Protein AF-A0A4P5VDM8-F1 (afdb_monomer_lite)

Sequence (81 aa):
MSYWQPIETAPKDQIIILYRPNAPWPAIKVAPGKYDNDEYAKKPKPFWEIWLRIWNGKTEARNYEPTHWQPLPEPPVLPTP

Secondary structure (DSSP, 8-state):
-PPPEEGGG--SSS-EEEE-TT-SSHHHHEEEEEEE--TTSSS---EEEETT--SSHHHHHHHS--SEEEEPPPPPPPPP-

Radius of gyration: 14.22 Å; chains: 1; bounding box: 28×34×44 Å

Structure (mmCIF, N/CA/C/O backbone):
data_AF-A0A4P5VDM8-F1
#
_entry.id   AF-A0A4P5VDM8-F1
#
loop_
_atom_site.group_PDB
_atom_site.id
_atom_site.type_symbol
_atom_site.label_atom_id
_atom_site.label_alt_id
_atom_site.label_comp_id
_atom_site.label_asym_id
_atom_site.label_entity_id
_atom_site.label_seq_id
_atom_site.pdbx_PDB_ins_code
_atom_site.Cartn_x
_atom_site.Cartn_y
_atom_site.Cartn_z
_atom_site.occupancy
_atom_site.B_iso_or_equiv
_atom_site.auth_seq_id
_atom_site.auth_comp_id
_atom_site.auth_asym_id
_atom_site.auth_atom_id
_atom_site.pdbx_PDB_model_num
ATOM 1 N N . MET A 1 1 ? 1.727 0.469 -22.985 1.00 50.69 1 MET A N 1
ATOM 2 C CA . MET A 1 1 ? 2.460 1.054 -21.841 1.00 50.69 1 MET A CA 1
ATOM 3 C C . MET A 1 1 ? 1.463 1.229 -20.714 1.00 50.69 1 MET A C 1
ATOM 5 O O . MET A 1 1 ? 0.458 1.891 -20.931 1.00 50.69 1 MET A O 1
ATOM 9 N N . SER A 1 2 ? 1.670 0.574 -19.571 1.00 64.50 2 SER A N 1
ATOM 10 C CA . SER A 1 2 ? 0.816 0.808 -18.403 1.00 64.50 2 SER A CA 1
ATOM 11 C C . SER A 1 2 ? 1.227 2.144 -17.790 1.00 64.50 2 SER A C 1
ATOM 13 O O . SER A 1 2 ? 2.406 2.342 -17.494 1.00 64.50 2 SER A O 1
ATOM 15 N N . TYR A 1 3 ? 0.286 3.075 -17.659 1.00 85.25 3 TYR A N 1
ATOM 16 C CA . TYR A 1 3 ? 0.500 4.363 -17.002 1.00 85.25 3 TYR A CA 1
ATOM 17 C C . TYR A 1 3 ? -0.014 4.274 -15.570 1.00 85.25 3 TYR A C 1
ATOM 19 O O . TYR A 1 3 ? -1.024 3.623 -15.311 1.00 85.25 3 TYR A O 1
ATOM 27 N N . TRP A 1 4 ? 0.707 4.886 -14.636 1.00 93.19 4 TRP A N 1
ATOM 28 C CA . TRP A 1 4 ? 0.241 5.035 -13.262 1.00 93.19 4 TRP A CA 1
ATOM 29 C C . TRP A 1 4 ? -1.037 5.874 -13.244 1.00 93.19 4 TRP A C 1
ATOM 31 O O . TRP A 1 4 ? -1.072 6.954 -13.832 1.00 93.19 4 TRP A O 1
ATOM 41 N N . GLN A 1 5 ? -2.078 5.372 -12.585 1.00 95.38 5 GLN A N 1
ATOM 42 C CA . GLN A 1 5 ? -3.367 6.048 -12.447 1.00 95.38 5 GLN A CA 1
ATOM 43 C C . GLN A 1 5 ? -3.557 6.567 -11.016 1.00 95.38 5 GLN A C 1
ATOM 45 O O . GLN A 1 5 ? -2.998 5.963 -10.098 1.00 95.38 5 GLN A O 1
ATOM 50 N N . PRO A 1 6 ? -4.329 7.647 -10.795 1.00 96.00 6 PRO A N 1
ATOM 51 C CA . PRO A 1 6 ? -4.657 8.128 -9.452 1.00 96.00 6 PRO A CA 1
ATOM 52 C C . PRO A 1 6 ? -5.308 7.037 -8.598 1.00 96.00 6 PRO A C 1
ATOM 54 O O . PRO A 1 6 ? -6.127 6.262 -9.091 1.00 96.00 6 PRO A 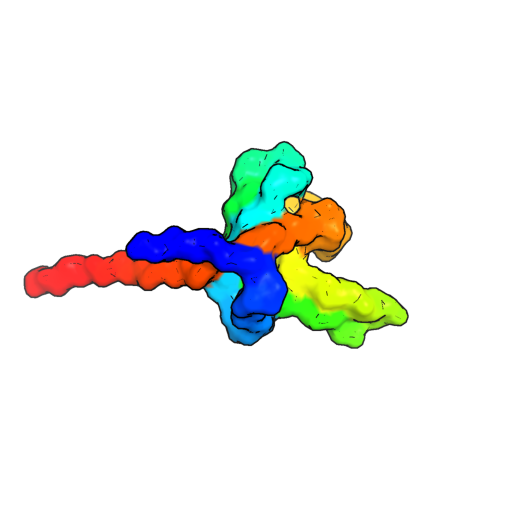O 1
ATOM 57 N N . ILE A 1 7 ? -4.952 6.955 -7.316 1.00 95.44 7 ILE A N 1
ATOM 58 C CA . ILE A 1 7 ? -5.439 5.890 -6.426 1.00 95.44 7 ILE A CA 1
ATOM 59 C C . ILE A 1 7 ? -6.967 5.892 -6.245 1.00 95.44 7 ILE A C 1
ATOM 61 O O . ILE A 1 7 ? -7.559 4.851 -5.974 1.00 95.44 7 ILE A O 1
ATOM 65 N N . GLU A 1 8 ? -7.630 7.033 -6.428 1.00 94.81 8 GLU A N 1
ATOM 66 C CA . GLU A 1 8 ? -9.081 7.177 -6.297 1.00 94.81 8 GLU A CA 1
ATOM 67 C C . GLU A 1 8 ? -9.850 6.405 -7.378 1.00 94.81 8 GLU A C 1
ATOM 69 O O . GLU A 1 8 ? -11.010 6.052 -7.164 1.00 94.81 8 GLU A O 1
ATOM 74 N N . THR A 1 9 ? -9.211 6.114 -8.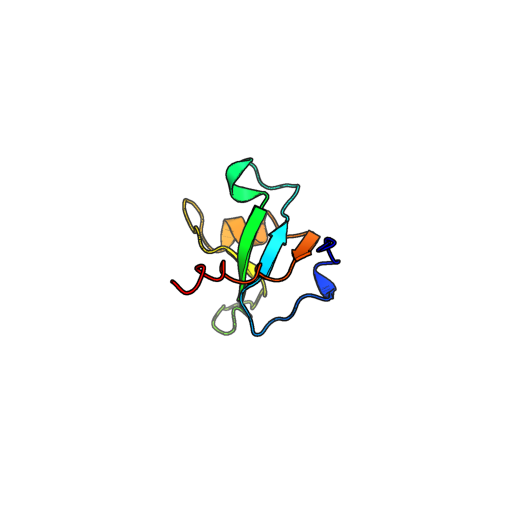519 1.00 95.62 9 THR A N 1
ATOM 75 C CA . THR A 1 9 ? -9.801 5.338 -9.622 1.00 95.62 9 THR A CA 1
ATOM 76 C C . THR A 1 9 ? -9.540 3.839 -9.505 1.00 95.62 9 THR A C 1
ATOM 78 O O . THR A 1 9 ? -9.939 3.073 -10.383 1.00 95.62 9 THR A O 1
ATOM 81 N N . ALA A 1 10 ? -8.845 3.411 -8.450 1.00 94.62 10 ALA A N 1
ATOM 82 C CA . ALA A 1 10 ? -8.417 2.035 -8.307 1.00 94.62 10 ALA A CA 1
ATOM 83 C C . ALA A 1 10 ? -9.597 1.071 -8.083 1.00 94.62 10 ALA A C 1
ATOM 85 O O . ALA A 1 10 ? -10.473 1.342 -7.254 1.00 94.62 10 ALA A O 1
ATOM 86 N N . PRO A 1 11 ? -9.602 -0.087 -8.764 1.00 94.38 11 PRO A N 1
ATOM 87 C CA . PRO A 1 11 ? -10.593 -1.127 -8.544 1.00 94.38 11 PRO A CA 1
ATOM 88 C C . PRO A 1 11 ? -10.372 -1.766 -7.171 1.00 94.38 11 PRO A C 1
ATOM 90 O O . PRO A 1 11 ? -9.262 -2.161 -6.810 1.00 94.38 11 PRO A O 1
ATOM 93 N N . LYS A 1 12 ? -11.444 -1.821 -6.380 1.00 93.94 12 LYS A N 1
ATOM 94 C CA . LYS A 1 12 ? -11.429 -2.234 -4.965 1.00 93.94 12 LYS A CA 1
ATOM 95 C C . LYS A 1 12 ? -11.658 -3.734 -4.765 1.00 93.94 12 LYS A C 1
ATOM 97 O O . LYS A 1 12 ? -11.590 -4.223 -3.644 1.00 93.94 12 LYS A O 1
ATOM 102 N N . ASP A 1 13 ? -11.944 -4.444 -5.845 1.00 93.00 13 ASP A N 1
ATOM 103 C CA . ASP A 1 13 ? -12.335 -5.849 -5.914 1.00 93.00 13 ASP A CA 1
ATOM 104 C C . ASP A 1 13 ? -11.222 -6.768 -6.444 1.00 93.00 13 ASP A C 1
ATOM 106 O O . ASP A 1 13 ? -11.408 -7.981 -6.514 1.00 93.00 13 ASP A O 1
ATOM 110 N N . GLN A 1 14 ? -10.044 -6.225 -6.770 1.00 92.06 14 GLN A N 1
ATOM 111 C CA . GLN A 1 14 ? -8.920 -7.000 -7.297 1.00 92.06 14 GLN A CA 1
ATOM 112 C C . GLN A 1 14 ? -7.571 -6.606 -6.686 1.00 92.06 14 GLN A C 1
ATOM 114 O O . GLN A 1 14 ? -7.430 -5.588 -6.004 1.00 92.06 14 GLN A O 1
ATOM 119 N N . ILE A 1 15 ? -6.558 -7.438 -6.943 1.00 92.81 15 ILE A N 1
ATOM 120 C CA . ILE A 1 15 ? -5.170 -7.145 -6.582 1.00 92.81 15 ILE A CA 1
ATOM 121 C C . ILE A 1 15 ? -4.574 -6.227 -7.649 1.00 92.81 15 ILE A C 1
ATOM 123 O O . ILE A 1 15 ? -4.648 -6.511 -8.844 1.00 92.81 15 ILE A O 1
ATOM 127 N N . ILE A 1 16 ? -3.952 -5.142 -7.203 1.00 94.00 16 ILE A N 1
ATOM 128 C CA . ILE A 1 16 ? -3.317 -4.137 -8.056 1.00 94.00 16 ILE A CA 1
ATOM 129 C C . ILE A 1 16 ? -1.902 -3.840 -7.576 1.00 94.00 16 ILE A C 1
ATOM 131 O O . ILE A 1 16 ? -1.534 -4.157 -6.445 1.00 94.00 16 ILE A O 1
ATOM 135 N N . ILE A 1 17 ? -1.104 -3.202 -8.425 1.00 93.88 17 ILE A N 1
ATOM 136 C CA . ILE A 1 17 ? 0.186 -2.640 -8.032 1.00 93.88 17 ILE A CA 1
ATOM 137 C C . ILE A 1 17 ? -0.052 -1.242 -7.466 1.00 93.88 17 ILE A C 1
ATOM 139 O O . ILE A 1 17 ? -0.694 -0.415 -8.10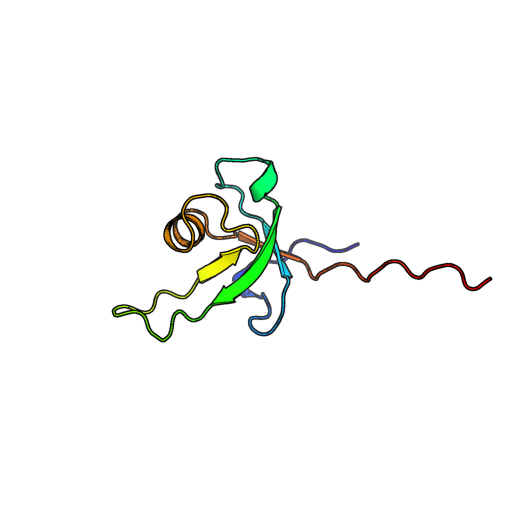3 1.00 93.88 17 ILE A O 1
ATOM 143 N N . LEU A 1 18 ? 0.493 -0.970 -6.286 1.00 94.06 18 LEU A N 1
ATOM 144 C CA . LEU A 1 18 ? 0.373 0.296 -5.573 1.00 94.06 18 LEU A CA 1
ATOM 145 C C . LEU A 1 18 ? 1.698 1.052 -5.586 1.00 94.06 18 LEU A C 1
ATOM 147 O O . LEU A 1 18 ? 2.754 0.447 -5.389 1.00 94.06 18 LEU A O 1
ATOM 151 N N . TYR A 1 19 ? 1.633 2.375 -5.721 1.00 93.75 19 TYR A N 1
ATOM 152 C CA . TYR A 1 19 ? 2.771 3.275 -5.557 1.00 93.75 19 TYR A CA 1
ATOM 153 C C . TYR A 1 19 ? 2.620 4.145 -4.310 1.00 93.75 19 TYR A C 1
ATOM 155 O O . TYR A 1 19 ? 1.669 4.914 -4.181 1.00 93.75 19 TYR A O 1
ATOM 163 N N . ARG A 1 20 ? 3.590 4.043 -3.399 1.00 91.50 20 ARG A N 1
ATOM 164 C CA . ARG A 1 20 ? 3.644 4.729 -2.103 1.00 91.50 20 ARG A CA 1
ATOM 165 C C . ARG A 1 20 ? 4.905 5.593 -2.025 1.00 91.50 20 ARG A C 1
ATOM 167 O O . ARG A 1 20 ? 5.932 5.126 -1.528 1.00 91.50 20 ARG A O 1
ATOM 174 N N . PRO A 1 21 ? 4.867 6.849 -2.495 1.00 91.69 21 PRO A N 1
ATOM 175 C CA . PRO A 1 21 ? 6.062 7.693 -2.573 1.00 91.69 21 PRO A CA 1
ATOM 176 C C . PRO A 1 21 ? 6.691 7.969 -1.199 1.00 91.69 21 PRO A C 1
ATOM 178 O O . PRO A 1 21 ? 7.916 8.054 -1.092 1.00 91.69 21 PRO A O 1
ATOM 181 N N . ASN A 1 22 ? 5.856 8.033 -0.157 1.00 90.75 22 ASN A N 1
ATOM 182 C CA . ASN A 1 22 ? 6.252 8.349 1.217 1.00 90.75 22 ASN A CA 1
ATOM 183 C C . ASN A 1 22 ? 6.731 7.132 2.018 1.00 90.75 22 ASN A C 1
ATOM 185 O O . ASN A 1 22 ? 7.092 7.280 3.184 1.00 90.75 22 ASN A O 1
ATOM 189 N N . ALA A 1 23 ? 6.711 5.930 1.435 1.00 87.62 23 ALA A N 1
ATOM 190 C CA . ALA A 1 23 ? 7.115 4.738 2.161 1.00 87.62 23 ALA A CA 1
ATOM 191 C C . ALA A 1 23 ? 8.631 4.757 2.465 1.00 87.62 23 ALA A C 1
ATOM 193 O O . ALA A 1 23 ? 9.425 5.132 1.593 1.00 87.62 23 ALA A O 1
ATOM 194 N N . PRO A 1 24 ? 9.048 4.339 3.677 1.00 87.06 24 PRO A N 1
ATOM 195 C CA . PRO A 1 24 ? 10.417 4.515 4.163 1.00 87.06 24 PRO A CA 1
ATOM 196 C C . PRO A 1 24 ? 11.437 3.649 3.420 1.00 87.06 24 PRO A C 1
ATOM 198 O O . PRO A 1 24 ? 12.599 4.032 3.315 1.00 87.06 24 PRO A O 1
ATOM 201 N N . TRP A 1 25 ? 11.013 2.507 2.867 1.00 83.50 25 TRP A N 1
ATOM 202 C CA . TRP A 1 25 ? 11.910 1.579 2.179 1.00 83.50 25 TRP A CA 1
ATOM 203 C C . TRP A 1 25 ? 11.657 1.567 0.666 1.00 83.50 25 TRP A C 1
ATOM 205 O O . TRP A 1 25 ? 10.509 1.421 0.240 1.00 83.50 25 TRP A O 1
ATOM 215 N N . PRO A 1 26 ? 12.702 1.645 -0.180 1.00 83.50 26 PRO A N 1
ATOM 216 C CA . PRO A 1 26 ? 12.546 1.569 -1.635 1.00 83.50 26 PRO A CA 1
ATOM 217 C C . PRO A 1 26 ? 11.786 0.320 -2.098 1.00 83.50 26 PRO A C 1
ATOM 219 O O . PRO A 1 26 ? 10.913 0.419 -2.955 1.00 83.50 26 PRO A O 1
ATOM 222 N N . ALA A 1 27 ? 12.044 -0.828 -1.462 1.00 80.44 27 ALA A N 1
ATOM 223 C CA . ALA A 1 27 ? 11.418 -2.114 -1.779 1.00 80.44 27 ALA A CA 1
ATOM 224 C C . ALA A 1 27 ? 9.899 -2.155 -1.539 1.00 80.44 27 ALA A C 1
ATOM 226 O O . ALA A 1 27 ? 9.229 -3.058 -2.026 1.00 80.44 27 ALA A O 1
ATOM 227 N N . ILE A 1 28 ? 9.347 -1.194 -0.792 1.00 81.25 28 ILE A N 1
ATOM 228 C CA . ILE A 1 28 ? 7.912 -1.124 -0.503 1.00 81.25 28 ILE A CA 1
ATOM 229 C C . ILE A 1 28 ? 7.240 0.066 -1.204 1.00 81.25 28 ILE A C 1
ATOM 231 O O . ILE A 1 28 ? 6.016 0.191 -1.151 1.00 81.25 28 ILE A O 1
ATOM 235 N N . LYS A 1 29 ? 8.001 0.928 -1.893 1.00 89.75 29 LYS A N 1
ATOM 236 C CA . LYS A 1 29 ? 7.426 2.041 -2.666 1.00 89.75 29 LYS A CA 1
ATOM 237 C C . LYS A 1 29 ? 6.543 1.551 -3.803 1.00 89.75 29 LYS A C 1
ATOM 239 O O . LYS A 1 29 ? 5.593 2.241 -4.146 1.00 89.75 29 LYS A O 1
ATOM 244 N N . VAL A 1 30 ? 6.830 0.372 -4.350 1.00 91.44 30 VAL A N 1
ATOM 245 C CA . VAL A 1 30 ? 5.991 -0.313 -5.334 1.00 91.44 30 VAL A CA 1
ATOM 246 C C . VAL A 1 30 ? 5.716 -1.718 -4.821 1.00 91.44 30 VAL A C 1
ATOM 248 O O .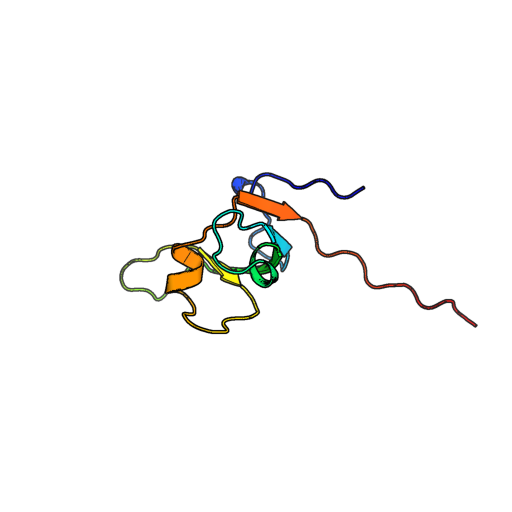 VAL A 1 30 ? 6.655 -2.471 -4.580 1.00 91.44 30 VAL A O 1
ATOM 251 N N . ALA A 1 31 ? 4.449 -2.065 -4.607 1.00 90.06 31 ALA A N 1
ATOM 252 C CA . ALA A 1 31 ? 4.076 -3.387 -4.107 1.00 90.06 31 ALA A CA 1
ATOM 253 C C . ALA A 1 31 ? 2.664 -3.784 -4.557 1.00 90.06 31 ALA A C 1
ATOM 255 O O . ALA A 1 31 ? 1.809 -2.906 -4.686 1.00 90.06 31 ALA A O 1
A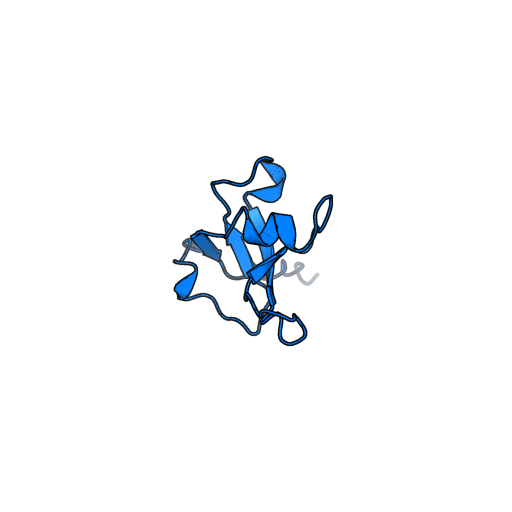TOM 256 N N . PRO A 1 32 ? 2.386 -5.086 -4.748 1.00 91.44 32 PRO A N 1
ATOM 257 C CA . PRO A 1 32 ? 1.022 -5.557 -4.916 1.00 91.44 32 PRO A CA 1
ATOM 258 C C . PRO A 1 32 ? 0.220 -5.361 -3.623 1.00 91.44 32 PRO A C 1
ATOM 260 O O . PRO A 1 32 ? 0.733 -5.536 -2.508 1.00 91.44 32 PRO A O 1
ATOM 263 N N . GLY A 1 33 ? -1.053 -5.017 -3.777 1.00 91.12 33 GLY A N 1
ATOM 264 C CA . GLY A 1 33 ? -1.973 -4.833 -2.668 1.00 91.12 33 GLY A CA 1
ATOM 265 C C . GLY A 1 33 ? -3.434 -4.979 -3.063 1.00 91.12 33 GLY A C 1
ATOM 266 O O . GLY A 1 33 ? -3.773 -5.088 -4.241 1.00 91.12 33 GLY A O 1
ATOM 267 N N . LYS A 1 34 ? -4.293 -5.001 -2.047 1.00 92.12 34 LYS A N 1
ATOM 268 C CA . LYS A 1 34 ? -5.749 -5.116 -2.169 1.00 92.12 34 LYS A CA 1
ATOM 269 C C . LYS A 1 34 ? -6.425 -4.075 -1.290 1.00 92.12 34 LYS A C 1
ATOM 271 O O . LYS A 1 34 ? -5.868 -3.662 -0.272 1.00 92.12 34 LYS A O 1
ATOM 276 N N . TYR A 1 35 ? -7.624 -3.661 -1.664 1.00 91.25 35 TYR A N 1
ATOM 277 C CA . TYR A 1 35 ? -8.414 -2.781 -0.818 1.00 91.25 35 TYR A CA 1
ATOM 278 C C . TYR A 1 35 ? -9.000 -3.566 0.360 1.00 91.25 35 TYR A C 1
ATOM 280 O O . TYR A 1 35 ? -9.522 -4.666 0.181 1.00 91.25 35 TYR A O 1
ATOM 288 N N . ASP A 1 36 ? -8.911 -3.005 1.563 1.00 89.25 36 ASP A N 1
ATOM 289 C CA . ASP A 1 36 ? -9.557 -3.528 2.765 1.00 89.25 36 ASP A CA 1
ATOM 290 C C . ASP A 1 36 ? -10.485 -2.441 3.326 1.00 89.25 36 ASP A C 1
ATOM 292 O O . ASP A 1 36 ? -10.051 -1.332 3.658 1.00 89.25 36 ASP A O 1
ATOM 296 N N . ASN A 1 37 ? -11.781 -2.758 3.411 1.00 86.06 37 ASN A N 1
ATOM 297 C CA . ASN A 1 37 ? -12.804 -1.875 3.977 1.00 86.06 37 ASN A CA 1
ATOM 298 C C . ASN A 1 37 ? -12.707 -1.743 5.505 1.00 86.06 37 ASN A C 1
ATOM 300 O O . ASN A 1 37 ? -13.353 -0.871 6.083 1.00 86.06 37 ASN A O 1
ATOM 304 N N . ASP A 1 38 ? -11.904 -2.589 6.155 1.00 83.75 38 ASP A N 1
ATOM 305 C CA . ASP A 1 38 ? -11.700 -2.653 7.600 1.00 83.75 38 ASP A CA 1
ATOM 306 C C . ASP A 1 38 ? -13.020 -2.709 8.390 1.00 83.75 38 ASP A C 1
ATOM 308 O O . ASP A 1 38 ? -13.174 -2.068 9.430 1.00 83.75 38 ASP A O 1
ATOM 312 N N . GLU A 1 39 ? -13.989 -3.475 7.878 1.00 83.62 39 GLU A N 1
ATOM 313 C CA . GLU A 1 39 ? -15.393 -3.467 8.324 1.00 83.62 39 GLU A CA 1
ATOM 314 C C . GLU A 1 39 ? -15.586 -3.864 9.797 1.00 83.62 39 GLU A C 1
ATOM 316 O O . GLU A 1 39 ? -16.528 -3.421 10.450 1.00 83.62 39 GLU A O 1
ATOM 321 N N . TYR A 1 40 ? -14.663 -4.655 10.348 1.00 77.88 40 TYR A N 1
ATOM 322 C CA . TYR A 1 40 ? -14.712 -5.138 11.730 1.00 77.88 40 TYR A CA 1
ATOM 323 C C . TYR A 1 40 ? -13.981 -4.232 12.732 1.00 77.88 40 TYR A C 1
ATOM 325 O O . TYR A 1 40 ? -13.907 -4.552 13.922 1.00 77.88 40 TYR A O 1
ATOM 333 N N . ALA A 1 41 ? -13.395 -3.116 12.295 1.00 78.50 41 ALA A N 1
ATOM 334 C CA . ALA A 1 41 ? -12.724 -2.205 13.211 1.00 78.50 41 ALA A CA 1
ATOM 335 C C . ALA A 1 41 ? -13.718 -1.324 13.974 1.00 78.50 41 ALA A C 1
ATOM 337 O O . ALA A 1 41 ? -14.684 -0.812 13.419 1.00 78.50 41 ALA A O 1
ATOM 338 N N . LYS A 1 42 ? -13.414 -1.042 15.253 1.00 76.94 42 LYS A N 1
ATOM 339 C CA . LYS A 1 42 ? -14.200 -0.117 16.103 1.00 76.94 42 LYS A CA 1
ATOM 340 C C . LYS A 1 42 ? -14.393 1.271 15.471 1.00 76.94 42 LYS A C 1
ATOM 342 O O . LYS A 1 42 ? -15.332 1.979 15.816 1.00 76.94 42 LYS A O 1
ATOM 347 N N . LYS A 1 43 ? -13.469 1.670 14.594 1.00 76.00 43 LYS A N 1
ATOM 348 C CA . LYS A 1 43 ? -13.552 2.841 13.720 1.00 76.00 43 LYS A CA 1
ATOM 349 C C . LYS A 1 43 ? -13.045 2.402 12.344 1.00 76.00 43 LYS A C 1
ATOM 351 O O . LYS A 1 43 ? -11.822 2.367 12.176 1.00 76.00 43 LYS A O 1
ATOM 356 N N . PRO A 1 44 ? -13.935 2.019 11.411 1.00 71.75 44 PRO A N 1
ATOM 357 C CA . PRO A 1 44 ? -13.531 1.598 10.078 1.00 71.75 44 PRO A CA 1
ATOM 358 C C . PRO A 1 44 ? -12.728 2.717 9.425 1.00 71.75 44 PRO A C 1
ATOM 360 O O . PRO A 1 44 ? -13.218 3.833 9.250 1.00 71.75 44 PRO A O 1
ATOM 363 N N . LYS A 1 45 ? -11.464 2.436 9.114 1.00 79.69 45 LYS A N 1
ATOM 364 C CA . LYS A 1 45 ? -10.649 3.307 8.270 1.00 79.69 45 LYS A CA 1
ATOM 365 C C . LYS A 1 45 ? -10.166 2.444 7.114 1.00 79.69 45 LYS A C 1
ATOM 367 O O . LYS A 1 45 ? -9.204 1.694 7.340 1.00 79.69 45 LYS A O 1
ATOM 372 N N . PRO A 1 46 ? -10.833 2.515 5.945 1.00 80.81 46 PRO A N 1
ATOM 373 C CA . PRO A 1 46 ? -10.446 1.721 4.796 1.00 80.81 46 PRO A CA 1
ATOM 374 C C . PRO A 1 46 ? -9.008 2.050 4.420 1.00 80.81 46 PRO A C 1
ATOM 376 O O . PRO A 1 46 ? -8.550 3.181 4.596 1.00 80.81 46 PRO A O 1
ATOM 379 N N . PHE A 1 47 ? -8.283 1.050 3.946 1.00 86.38 47 PHE A N 1
ATOM 380 C CA . PHE A 1 47 ? -6.880 1.204 3.601 1.00 86.38 47 PHE A CA 1
ATOM 381 C C . PHE A 1 47 ? -6.499 0.232 2.490 1.00 86.38 47 PHE A C 1
ATOM 383 O O . PHE A 1 47 ? -7.145 -0.790 2.267 1.00 86.38 47 PHE A O 1
ATOM 390 N N . TRP A 1 48 ? -5.423 0.561 1.789 1.00 88.44 48 TRP A N 1
ATOM 391 C CA . TRP A 1 48 ? -4.816 -0.353 0.836 1.00 88.44 48 TRP A CA 1
ATOM 392 C C . TRP A 1 48 ? -3.855 -1.274 1.573 1.00 88.44 48 TRP A C 1
ATOM 394 O O . TRP A 1 48 ? -2.797 -0.854 2.044 1.00 88.44 48 TRP A O 1
ATOM 404 N N . GLU A 1 49 ? -4.242 -2.536 1.706 1.00 85.56 49 GLU A N 1
ATOM 405 C CA . GLU A 1 49 ? -3.409 -3.559 2.306 1.00 85.56 49 GLU A CA 1
ATOM 406 C C . GLU A 1 49 ? -2.297 -3.965 1.337 1.00 85.56 49 GLU A C 1
ATOM 408 O O . GLU A 1 49 ? -2.551 -4.297 0.181 1.00 85.56 49 GLU A O 1
ATOM 413 N N . ILE A 1 50 ? -1.062 -4.000 1.833 1.00 83.50 50 ILE A N 1
ATOM 414 C CA . ILE A 1 50 ? 0.091 -4.496 1.083 1.00 83.50 50 ILE A CA 1
ATOM 415 C C . ILE A 1 50 ? 0.424 -5.935 1.441 1.00 83.50 50 ILE A C 1
ATOM 417 O O . ILE A 1 50 ? 0.424 -6.321 2.610 1.00 83.50 50 ILE A O 1
ATOM 421 N N . TRP A 1 51 ? 0.777 -6.713 0.421 1.00 71.56 51 TRP A N 1
ATOM 422 C CA . TRP A 1 51 ? 0.958 -8.156 0.566 1.00 71.56 51 TRP A CA 1
ATOM 423 C C . TRP A 1 51 ? 2.104 -8.536 1.503 1.00 71.56 51 TRP A C 1
ATOM 425 O O . TRP A 1 51 ? 2.052 -9.547 2.193 1.00 71.56 51 TRP A O 1
ATOM 435 N N . LEU A 1 52 ? 3.129 -7.690 1.570 1.00 64.12 52 LEU A N 1
ATOM 436 C CA . LEU A 1 52 ? 4.353 -8.027 2.270 1.00 64.12 52 LEU A CA 1
ATOM 437 C C . LEU A 1 52 ? 4.252 -7.929 3.804 1.00 64.12 52 LEU A C 1
ATOM 439 O O . LEU A 1 52 ? 5.053 -8.584 4.446 1.00 64.12 52 LEU A O 1
ATOM 443 N N . ARG A 1 53 ? 3.299 -7.190 4.410 1.00 65.81 53 ARG A N 1
ATOM 444 C CA . ARG A 1 53 ? 3.070 -7.051 5.883 1.00 65.81 53 ARG A CA 1
ATOM 445 C C . ARG A 1 53 ? 4.322 -7.152 6.804 1.00 65.81 53 ARG A C 1
ATOM 447 O O . ARG A 1 53 ? 4.191 -7.563 7.952 1.00 65.81 53 ARG A O 1
ATOM 454 N N . ILE A 1 54 ? 5.520 -6.769 6.343 1.00 58.09 54 ILE A N 1
ATOM 455 C CA . ILE A 1 54 ? 6.775 -7.334 6.888 1.00 58.09 54 ILE A CA 1
ATOM 456 C C . ILE A 1 54 ? 7.051 -6.839 8.320 1.00 58.09 54 ILE A C 1
ATOM 458 O O . ILE A 1 54 ? 7.735 -7.526 9.069 1.00 58.09 54 ILE A O 1
ATOM 462 N N . TRP A 1 55 ? 6.506 -5.683 8.729 1.00 56.34 55 TRP A N 1
ATOM 463 C CA . TRP A 1 55 ? 6.862 -5.070 10.017 1.00 56.34 55 TRP A CA 1
ATOM 464 C C . TRP A 1 55 ? 5.664 -4.574 10.838 1.00 56.34 55 TRP A C 1
ATOM 466 O O . TRP A 1 55 ? 5.475 -5.045 11.953 1.00 56.34 55 TRP A O 1
ATOM 476 N N . ASN A 1 56 ? 4.825 -3.668 10.313 1.00 61.62 56 ASN A N 1
ATOM 477 C CA . ASN A 1 56 ? 3.795 -2.982 11.121 1.00 61.62 56 ASN A CA 1
ATOM 478 C C . ASN A 1 56 ? 2.354 -3.097 10.577 1.00 61.62 56 ASN A C 1
ATOM 480 O O . ASN A 1 56 ? 1.468 -2.320 10.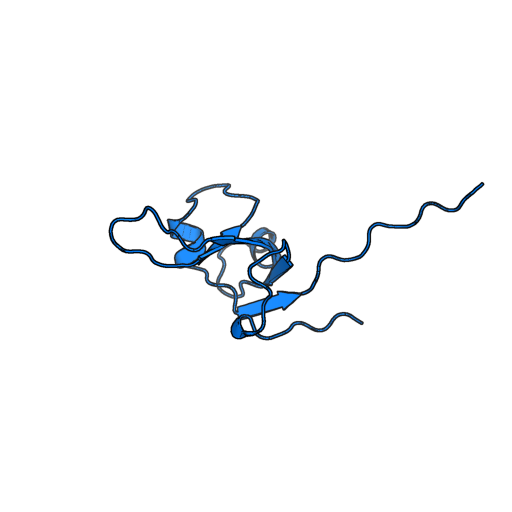956 1.00 61.62 56 ASN A O 1
ATOM 484 N N . GLY A 1 57 ? 2.097 -4.080 9.704 1.00 72.50 57 GLY A N 1
ATOM 485 C CA . GLY A 1 57 ? 0.753 -4.468 9.254 1.00 72.50 57 GLY A CA 1
ATOM 486 C C . GLY A 1 57 ? -0.145 -3.292 8.832 1.00 72.50 57 GLY A C 1
ATOM 487 O O . GLY A 1 57 ? 0.201 -2.516 7.942 1.00 72.50 57 GLY A O 1
ATOM 488 N N . LYS A 1 58 ? -1.315 -3.159 9.483 1.00 74.44 58 LYS A N 1
ATOM 489 C CA . LYS A 1 58 ? -2.343 -2.142 9.170 1.00 74.44 58 LYS A CA 1
ATOM 490 C C . LYS A 1 58 ? -1.908 -0.703 9.480 1.00 74.44 58 LYS A C 1
ATOM 492 O O . LYS A 1 58 ? -2.328 0.222 8.789 1.00 74.44 58 LYS A O 1
ATOM 497 N N . THR A 1 59 ? -1.086 -0.492 10.510 1.00 78.06 59 THR A N 1
ATOM 498 C CA . THR A 1 59 ? -0.638 0.855 10.911 1.00 78.06 59 THR A CA 1
ATOM 499 C C . THR A 1 59 ? 0.272 1.457 9.849 1.00 78.06 59 THR A C 1
ATOM 501 O O . THR A 1 59 ? 0.112 2.610 9.465 1.00 78.06 59 THR A O 1
ATOM 504 N N . GLU A 1 60 ? 1.188 0.653 9.317 1.00 77.12 60 GLU A N 1
ATOM 505 C CA . GLU A 1 60 ? 2.091 1.075 8.248 1.00 77.12 60 GLU A CA 1
ATOM 506 C C . GLU A 1 60 ? 1.338 1.385 6.952 1.00 77.12 60 GLU A C 1
ATOM 508 O O . GLU A 1 60 ? 1.572 2.422 6.335 1.00 77.12 60 GLU A O 1
ATOM 513 N N . ALA A 1 61 ? 0.384 0.528 6.578 1.00 78.06 61 ALA A N 1
ATOM 514 C CA . ALA A 1 61 ? -0.449 0.732 5.396 1.00 78.06 61 ALA A CA 1
ATOM 515 C C . ALA A 1 61 ? -1.238 2.055 5.445 1.00 78.06 61 ALA A C 1
ATOM 517 O O . ALA A 1 61 ? -1.437 2.694 4.417 1.00 78.06 61 ALA A O 1
ATOM 518 N N . ARG A 1 62 ? -1.633 2.496 6.645 1.00 81.75 62 ARG A N 1
ATOM 519 C CA . ARG A 1 62 ? -2.315 3.780 6.873 1.00 81.75 62 ARG A CA 1
ATOM 520 C C . ARG A 1 62 ? -1.386 4.983 6.927 1.00 81.75 62 ARG A C 1
ATOM 522 O O . ARG A 1 62 ? -1.824 6.087 6.629 1.00 81.75 62 ARG A O 1
ATOM 529 N N . ASN A 1 63 ? -0.147 4.795 7.368 1.00 85.31 63 ASN A N 1
ATOM 530 C CA . ASN A 1 63 ? 0.832 5.880 7.439 1.00 85.31 63 ASN A CA 1
ATOM 531 C C . ASN A 1 63 ? 1.420 6.203 6.060 1.00 85.31 63 ASN A C 1
ATOM 533 O O . ASN A 1 63 ? 1.852 7.327 5.822 1.00 85.31 63 ASN A O 1
ATOM 537 N N . TYR A 1 64 ? 1.427 5.223 5.156 1.00 86.81 64 TYR A N 1
ATOM 538 C CA . TYR A 1 64 ? 1.989 5.347 3.816 1.00 86.81 64 TYR A CA 1
ATOM 539 C C . TYR A 1 64 ? 0.937 4.998 2.768 1.00 86.81 64 TYR A C 1
ATOM 541 O O . TYR A 1 64 ? 1.056 3.993 2.065 1.00 86.81 64 TYR A O 1
ATOM 549 N N . GLU A 1 65 ? -0.106 5.824 2.682 1.00 90.38 65 GLU A N 1
ATOM 550 C CA . GLU A 1 65 ? -1.165 5.633 1.694 1.00 90.38 65 GLU A CA 1
ATOM 551 C C . GLU A 1 65 ? -0.599 5.739 0.265 1.00 90.38 65 GLU A C 1
ATOM 553 O O . GLU A 1 65 ? 0.255 6.592 -0.018 1.00 90.38 65 GLU A O 1
ATOM 558 N N . PRO A 1 66 ? -1.016 4.841 -0.641 1.00 93.31 66 PRO A N 1
ATOM 559 C CA . PRO A 1 66 ? -0.611 4.918 -2.031 1.00 93.31 66 PRO A CA 1
ATOM 560 C C . PRO A 1 66 ? -1.239 6.128 -2.712 1.00 93.31 66 PRO A C 1
ATOM 562 O O . PRO A 1 66 ? -2.369 6.494 -2.416 1.00 93.31 66 PRO A O 1
ATOM 565 N N . THR A 1 67 ? -0.505 6.728 -3.644 1.00 95.19 67 THR A N 1
ATOM 566 C CA . THR A 1 67 ? -0.993 7.858 -4.448 1.00 95.19 67 THR A CA 1
ATOM 567 C C . THR A 1 67 ? -1.407 7.428 -5.847 1.00 95.19 67 THR A C 1
ATOM 569 O O . THR A 1 67 ? -2.237 8.084 -6.467 1.00 95.19 67 THR A O 1
ATOM 572 N N . HIS A 1 68 ? -0.840 6.326 -6.345 1.00 95.56 68 HIS A N 1
ATOM 573 C CA . HIS A 1 68 ? -1.129 5.809 -7.676 1.00 95.56 68 HIS A CA 1
ATOM 574 C C . HIS A 1 68 ? -1.212 4.286 -7.686 1.00 95.56 68 HIS A C 1
ATOM 576 O O . HIS A 1 68 ? -0.703 3.613 -6.783 1.00 95.56 68 HIS A O 1
ATOM 582 N N . TRP A 1 69 ? -1.805 3.747 -8.746 1.00 96.19 69 TRP A N 1
ATOM 583 C CA . TRP A 1 69 ? -1.892 2.316 -8.985 1.00 96.19 69 TRP A CA 1
ATOM 584 C C . TRP A 1 69 ? -1.675 1.934 -10.452 1.00 96.19 69 TRP A C 1
ATOM 586 O O . TRP A 1 69 ? -1.720 2.779 -11.350 1.00 96.19 69 TRP A O 1
ATOM 596 N N . GLN A 1 70 ? -1.444 0.642 -10.678 1.00 95.56 70 GLN A N 1
ATOM 597 C CA . GLN A 1 70 ? -1.434 -0.003 -11.988 1.00 95.56 70 GLN A CA 1
ATOM 598 C C . GLN A 1 70 ? -2.091 -1.386 -11.918 1.00 95.56 70 GLN A C 1
ATOM 600 O O . GLN A 1 70 ? -2.033 -2.036 -10.866 1.00 95.56 70 GLN A O 1
ATOM 605 N N . PRO A 1 71 ? -2.689 -1.874 -13.021 1.00 94.31 71 PRO A N 1
ATOM 606 C CA . PRO A 1 71 ? -3.096 -3.271 -13.105 1.00 94.31 71 PRO A CA 1
ATOM 607 C C . PRO A 1 71 ? -1.876 -4.186 -12.958 1.00 94.31 71 PRO A C 1
ATOM 609 O O . PRO A 1 71 ? -0.756 -3.812 -13.322 1.00 94.31 71 PRO A O 1
ATOM 612 N N . LEU A 1 72 ? -2.096 -5.396 -12.438 1.00 90.75 72 LEU A N 1
ATOM 613 C CA . LEU A 1 72 ? -1.073 -6.436 -12.498 1.00 90.75 72 LEU A CA 1
ATOM 614 C C . LEU A 1 72 ? -0.734 -6.726 -13.970 1.00 90.75 72 LEU A C 1
ATOM 616 O O . LEU A 1 72 ? -1.650 -6.811 -14.791 1.00 90.75 72 LEU A O 1
ATOM 620 N N . PRO A 1 73 ? 0.556 -6.862 -14.321 1.00 87.94 73 PRO A N 1
ATOM 621 C CA . PRO A 1 73 ? 0.931 -7.287 -15.657 1.00 87.94 73 PRO A CA 1
ATOM 622 C C . PRO A 1 73 ? 0.396 -8.695 -15.910 1.00 87.94 73 PRO A C 1
ATOM 624 O O . PRO A 1 73 ? 0.311 -9.516 -14.992 1.00 87.94 73 PRO A O 1
ATOM 627 N N . GLU A 1 74 ? 0.061 -8.974 -17.164 1.00 87.12 74 GLU A N 1
ATOM 628 C CA . GLU A 1 74 ? -0.290 -10.329 -17.564 1.00 87.12 74 GLU A CA 1
ATOM 629 C C . GLU A 1 74 ? 0.898 -11.270 -17.309 1.00 87.12 74 GLU A C 1
ATOM 631 O O . GLU A 1 74 ? 2.057 -10.873 -17.498 1.00 87.12 74 GLU A O 1
ATOM 636 N N . PRO A 1 75 ? 0.639 -12.508 -16.851 1.00 85.81 75 PRO A N 1
ATOM 637 C CA . PRO A 1 75 ? 1.693 -13.497 -16.716 1.00 85.81 75 PRO A CA 1
ATOM 638 C C . PRO A 1 75 ? 2.350 -13.736 -18.083 1.00 85.81 75 PRO A C 1
ATOM 640 O O . PRO A 1 75 ? 1.673 -13.676 -19.113 1.00 85.81 75 PRO A O 1
ATOM 643 N N . PRO A 1 76 ? 3.661 -14.024 -18.122 1.00 87.44 76 PRO A N 1
ATOM 644 C CA . PRO A 1 76 ? 4.323 -14.331 -19.377 1.00 87.44 76 PRO A CA 1
ATOM 645 C C . PRO A 1 76 ? 3.682 -15.572 -20.000 1.00 87.44 76 PRO A C 1
ATOM 647 O O . PRO A 1 76 ? 3.525 -16.605 -19.347 1.00 87.44 76 PRO A O 1
ATOM 650 N N . VAL A 1 77 ? 3.339 -15.479 -21.280 1.00 86.50 77 VAL A N 1
ATOM 651 C CA . VAL A 1 77 ? 2.967 -16.650 -22.071 1.00 86.50 77 VAL A CA 1
ATOM 652 C C . VAL A 1 77 ? 4.244 -17.432 -22.353 1.00 86.50 77 VAL A C 1
ATOM 654 O O . VAL A 1 77 ? 5.184 -16.898 -22.945 1.00 86.50 77 VAL A O 1
ATOM 657 N N . LEU A 1 78 ? 4.306 -18.686 -21.900 1.00 80.94 78 LEU A N 1
ATOM 658 C CA . LEU A 1 78 ? 5.375 -19.584 -22.329 1.00 80.94 78 LEU A CA 1
ATOM 659 C C . LEU A 1 78 ? 5.251 -19.779 -23.847 1.00 80.94 78 LEU A C 1
ATOM 661 O O . LEU A 1 78 ? 4.127 -19.947 -24.329 1.00 80.94 78 LEU A O 1
ATOM 665 N N . PRO A 1 79 ? 6.360 -19.774 -24.610 1.00 75.06 79 PRO A N 1
ATOM 666 C CA . PRO A 1 79 ? 6.296 -20.195 -25.999 1.00 75.06 79 PRO A CA 1
ATOM 667 C C . PRO A 1 79 ? 5.776 -21.636 -26.025 1.00 75.06 79 PRO A C 1
ATOM 669 O O . PRO A 1 79 ? 6.348 -22.518 -25.382 1.00 75.06 79 PRO A O 1
ATOM 672 N N . THR A 1 80 ? 4.657 -21.864 -26.714 1.00 70.31 80 THR A N 1
ATOM 673 C CA . THR A 1 80 ? 4.230 -23.222 -27.060 1.00 70.31 80 THR A CA 1
ATOM 674 C C . THR A 1 80 ? 5.358 -23.879 -27.860 1.00 70.31 80 THR A C 1
ATOM 676 O O . THR A 1 80 ? 5.856 -23.222 -28.780 1.00 70.31 80 THR A O 1
ATOM 679 N N . PRO A 1 81 ? 5.797 -25.098 -27.494 1.00 67.75 81 PRO A N 1
ATOM 680 C CA . PRO A 1 81 ? 6.839 -25.811 -28.227 1.00 67.75 81 PRO A CA 1
ATOM 681 C C . PRO A 1 81 ? 6.440 -26.087 -29.679 1.00 67.75 81 PRO A C 1
ATOM 683 O O . PRO A 1 81 ? 5.222 -26.227 -29.946 1.00 67.75 81 PRO A O 1
#

pLDDT: mean 84.47, std 10.37, range [50.69, 96.19]

Foldseek 3Di:
DWDWAFPVPDDQPDKWWFAFPPQPDPVVRTAIWHWDQCVPDPDGDIFTFGPCCPDPGPVSRVVGGTGTITHDDDDDDDPDD